Protein AF-A0A6V7IZU0-F1 (afdb_monomer_lite)

Organism: NCBI:txid1563983

Structure (mmCIF, N/CA/C/O backbone):
data_AF-A0A6V7IZU0-F1
#
_entry.id   AF-A0A6V7IZU0-F1
#
loop_
_atom_site.group_PDB
_atom_site.id
_atom_site.type_symbol
_atom_site.label_atom_id
_atom_site.label_alt_id
_atom_site.label_comp_id
_atom_site.label_asym_id
_atom_site.label_entity_id
_atom_site.label_seq_id
_atom_site.pdbx_PDB_ins_code
_atom_site.Cartn_x
_atom_site.Cartn_y
_atom_site.Cartn_z
_atom_site.occupancy
_atom_site.B_iso_or_equiv
_atom_site.auth_seq_id
_atom_site.auth_comp_id
_atom_site.auth_asym_id
_atom_site.auth_atom_id
_atom_site.pdbx_PDB_model_num
ATOM 1 N N . HIS A 1 1 ? 15.631 9.584 8.392 1.00 36.66 1 HIS A N 1
ATOM 2 C CA . HIS A 1 1 ? 17.065 9.660 8.070 1.00 36.66 1 HIS A CA 1
ATOM 3 C C . HIS A 1 1 ? 17.147 10.087 6.615 1.00 36.66 1 HIS A C 1
ATOM 5 O O . HIS A 1 1 ? 16.673 9.347 5.763 1.00 36.66 1 HIS A O 1
ATOM 11 N N . ALA A 1 2 ? 17.534 11.337 6.368 1.00 41.91 2 ALA A N 1
ATOM 12 C CA . ALA A 1 2 ? 17.713 11.870 5.024 1.00 41.91 2 ALA A CA 1
ATOM 13 C C . ALA A 1 2 ? 19.168 11.620 4.632 1.00 41.91 2 ALA A C 1
ATOM 15 O O . ALA A 1 2 ? 20.063 12.068 5.343 1.00 41.91 2 ALA A O 1
ATOM 16 N N . GLU A 1 3 ? 19.390 10.896 3.543 1.00 44.53 3 GLU A N 1
ATOM 17 C CA . GLU A 1 3 ? 20.724 10.669 2.995 1.00 44.53 3 GLU A CA 1
ATOM 18 C C . GLU A 1 3 ? 20.695 11.091 1.534 1.00 44.53 3 GLU A C 1
ATOM 20 O O . GLU A 1 3 ? 20.178 10.389 0.667 1.00 44.53 3 GLU A O 1
ATOM 25 N N . SER A 1 4 ? 21.206 12.292 1.288 1.00 59.62 4 SER A N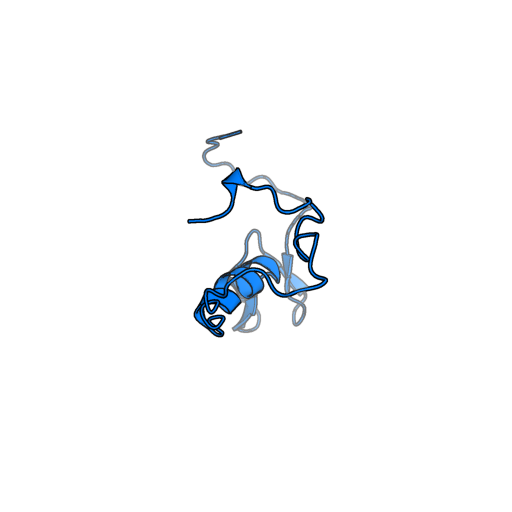 1
ATOM 26 C CA . SER A 1 4 ? 21.624 12.740 -0.031 1.00 59.62 4 SER A CA 1
ATOM 27 C C . SER A 1 4 ? 22.842 11.913 -0.440 1.00 59.62 4 SER A C 1
ATOM 29 O O . SER A 1 4 ? 23.869 11.991 0.234 1.00 59.62 4 SER A O 1
ATOM 31 N N . VAL A 1 5 ? 22.762 11.143 -1.527 1.00 47.03 5 VAL A N 1
ATOM 32 C CA . VAL A 1 5 ? 23.953 10.564 -2.163 1.00 47.03 5 VAL A CA 1
ATOM 33 C C . VAL A 1 5 ? 23.797 10.640 -3.678 1.00 47.03 5 VAL A C 1
ATOM 35 O O . VAL A 1 5 ? 22.924 10.005 -4.264 1.00 47.03 5 VAL A O 1
ATOM 38 N N . ASP A 1 6 ? 24.635 11.485 -4.258 1.00 51.19 6 ASP A N 1
ATOM 39 C CA . ASP A 1 6 ? 24.835 11.720 -5.681 1.00 51.19 6 ASP A CA 1
ATOM 40 C C . ASP A 1 6 ? 25.639 10.577 -6.337 1.00 51.19 6 ASP A C 1
ATOM 42 O O . ASP A 1 6 ? 26.523 9.986 -5.714 1.00 51.19 6 ASP A O 1
ATOM 46 N N . GLU A 1 7 ? 25.260 10.279 -7.581 1.00 58.94 7 GLU A N 1
ATOM 47 C CA . GLU A 1 7 ? 26.020 9.670 -8.686 1.00 58.94 7 GLU A CA 1
ATOM 48 C C . GLU A 1 7 ? 27.198 8.726 -8.367 1.00 58.94 7 GLU A C 1
ATOM 50 O O . GLU A 1 7 ? 28.353 9.110 -8.188 1.00 58.94 7 GLU A O 1
ATOM 55 N N . SER A 1 8 ? 26.922 7.425 -8.447 1.00 45.34 8 SER A N 1
ATOM 56 C CA . SER A 1 8 ? 27.868 6.468 -9.017 1.00 45.34 8 SER A CA 1
ATOM 57 C C . SER A 1 8 ? 27.081 5.226 -9.400 1.00 45.34 8 SER A C 1
ATOM 59 O O . SER A 1 8 ? 26.449 4.610 -8.537 1.00 45.34 8 SER A O 1
ATOM 61 N N . ALA A 1 9 ? 27.103 4.858 -10.681 1.00 56.06 9 ALA A N 1
ATOM 62 C CA . ALA A 1 9 ? 26.570 3.608 -11.210 1.00 56.06 9 ALA A CA 1
ATOM 63 C C . ALA A 1 9 ? 27.225 2.390 -10.524 1.00 56.06 9 ALA A C 1
ATOM 65 O O . ALA A 1 9 ? 28.112 1.726 -11.059 1.00 56.06 9 ALA A O 1
ATOM 66 N N . LYS A 1 10 ? 26.795 2.089 -9.297 1.00 55.94 10 LYS A N 1
ATOM 67 C CA . LYS A 1 10 ? 27.169 0.880 -8.577 1.00 55.94 10 LYS A CA 1
ATOM 68 C C . LYS A 1 10 ? 26.530 -0.285 -9.315 1.00 55.94 10 LYS A C 1
ATOM 70 O O . LYS A 1 10 ? 25.312 -0.336 -9.464 1.00 55.94 10 LYS A O 1
ATOM 75 N N . LEU A 1 11 ? 27.350 -1.240 -9.746 1.00 54.28 11 LEU A N 1
ATOM 76 C CA . LEU A 1 11 ? 26.887 -2.552 -10.187 1.00 54.28 11 LEU A CA 1
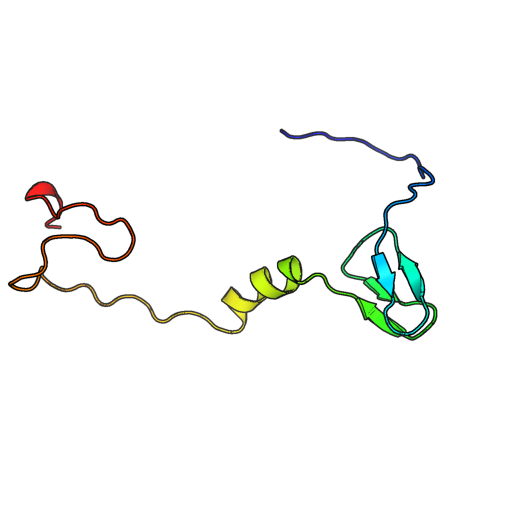ATOM 77 C C . LEU A 1 11 ? 26.248 -3.255 -8.981 1.00 54.28 11 LEU A C 1
ATOM 79 O O . LEU A 1 11 ? 26.908 -3.969 -8.231 1.00 54.28 11 LEU A O 1
ATOM 83 N N . THR A 1 12 ? 24.969 -2.993 -8.732 1.00 59.09 12 THR A N 1
ATOM 84 C CA . THR A 1 12 ? 24.221 -3.630 -7.653 1.00 59.09 12 THR A CA 1
ATOM 85 C C . THR A 1 12 ? 23.678 -4.964 -8.160 1.00 59.09 12 THR A C 1
ATOM 87 O O . THR A 1 12 ? 23.102 -5.069 -9.245 1.00 59.09 12 THR A O 1
ATOM 90 N N . SER A 1 13 ? 23.849 -6.036 -7.385 1.00 63.72 13 SER A N 1
ATOM 91 C CA . SER A 1 13 ? 23.196 -7.324 -7.669 1.00 63.72 13 SER A CA 1
ATOM 92 C C . SER A 1 13 ? 21.677 -7.246 -7.467 1.00 63.72 13 SER A C 1
ATOM 94 O O . SER A 1 13 ? 20.940 -7.999 -8.103 1.00 63.72 13 SER A O 1
ATOM 96 N N . ALA A 1 14 ? 21.204 -6.268 -6.692 1.00 73.62 14 ALA A N 1
ATOM 97 C CA . ALA A 1 14 ? 19.796 -5.943 -6.505 1.00 73.62 14 ALA A CA 1
ATOM 98 C C . ALA A 1 14 ? 19.208 -5.177 -7.706 1.00 73.62 14 ALA A C 1
ATOM 100 O O . ALA A 1 14 ? 19.904 -4.432 -8.389 1.00 73.62 14 ALA A O 1
ATOM 101 N N . GLY A 1 15 ? 17.930 -5.395 -7.996 1.00 85.31 15 GLY A N 1
ATOM 102 C CA . GLY A 1 15 ? 17.180 -4.723 -9.057 1.00 85.31 15 GLY A CA 1
ATOM 103 C C . GLY A 1 15 ? 15.882 -5.468 -9.346 1.00 85.31 15 GLY A C 1
ATOM 104 O O . GLY A 1 15 ? 15.662 -6.564 -8.832 1.00 85.31 15 GLY A O 1
ATOM 105 N N . TYR A 1 16 ? 15.024 -4.878 -10.165 1.00 88.62 16 TYR A N 1
ATOM 106 C CA . TYR A 1 16 ? 13.725 -5.445 -10.509 1.00 88.62 16 TYR A CA 1
ATOM 107 C C . TYR A 1 16 ? 13.827 -6.193 -11.836 1.00 88.62 16 TYR A C 1
ATOM 109 O O . TYR A 1 16 ? 14.335 -5.651 -12.817 1.00 88.62 16 TYR A O 1
ATOM 117 N N . LEU A 1 17 ? 13.371 -7.444 -11.870 1.00 92.31 17 LEU A N 1
ATOM 118 C CA . LEU A 1 17 ? 13.319 -8.232 -13.100 1.00 92.31 17 LEU A CA 1
ATOM 119 C C . LEU A 1 17 ? 11.965 -8.042 -13.777 1.00 92.31 17 LEU A C 1
ATOM 121 O O . LEU A 1 17 ? 10.920 -8.164 -13.138 1.00 92.31 17 LEU A O 1
ATOM 125 N N . CYS A 1 18 ? 11.988 -7.778 -15.081 1.00 93.12 18 CYS A N 1
ATOM 126 C CA . CYS A 1 18 ? 10.780 -7.797 -15.890 1.00 93.12 18 CYS A CA 1
ATOM 127 C C . CYS A 1 18 ? 10.230 -9.234 -15.946 1.00 93.12 18 CYS A C 1
ATOM 129 O O . CYS A 1 18 ? 10.952 -10.127 -16.392 1.00 93.12 18 CYS A O 1
ATOM 131 N N . PRO A 1 19 ? 8.967 -9.483 -15.561 1.00 92.19 19 PRO A N 1
ATOM 132 C CA . PRO A 1 19 ? 8.405 -10.834 -15.532 1.00 92.19 19 PRO A CA 1
ATOM 133 C C . PRO A 1 19 ? 8.205 -11.441 -16.929 1.00 92.19 19 PRO A C 1
ATOM 135 O O . PRO A 1 19 ? 8.008 -12.645 -17.045 1.00 92.19 19 PRO A O 1
ATOM 138 N N . GLN A 1 20 ? 8.243 -10.626 -17.989 1.00 95.12 20 GLN A N 1
ATOM 139 C CA . GLN A 1 20 ? 8.006 -11.081 -19.360 1.00 95.12 20 GLN A CA 1
ATOM 140 C C . GLN A 1 20 ? 9.298 -11.445 -20.104 1.00 95.12 20 GLN A C 1
ATOM 142 O O . GLN A 1 20 ? 9.333 -12.437 -20.822 1.00 95.12 20 GLN A O 1
ATOM 147 N N . CYS A 1 21 ? 10.357 -10.645 -19.960 1.00 95.31 21 CYS A N 1
ATOM 148 C CA . CYS A 1 21 ? 11.605 -10.824 -20.715 1.00 95.31 21 CYS A CA 1
ATOM 149 C C . CYS A 1 21 ? 12.852 -10.973 -19.835 1.00 95.31 21 CYS A C 1
ATOM 151 O O . CYS A 1 21 ? 13.958 -11.075 -20.358 1.00 95.31 21 CYS A O 1
ATOM 153 N N . MET A 1 22 ? 12.694 -10.964 -18.507 1.00 92.75 22 MET A N 1
ATOM 154 C CA . MET A 1 22 ? 13.771 -11.114 -17.519 1.00 92.75 22 MET A CA 1
ATOM 155 C C . MET A 1 22 ? 14.858 -10.030 -17.569 1.00 92.75 22 MET A C 1
ATOM 157 O O . MET A 1 22 ? 15.892 -10.155 -16.914 1.00 92.75 22 MET A O 1
ATOM 161 N N . SER A 1 23 ? 14.632 -8.926 -18.289 1.00 92.06 23 SER A N 1
ATOM 162 C CA . SER A 1 23 ? 15.533 -7.774 -18.260 1.00 92.06 23 SER A CA 1
ATOM 163 C C . SER A 1 23 ? 15.557 -7.144 -16.866 1.00 92.06 23 SER A C 1
ATOM 165 O O . SER A 1 23 ? 14.502 -6.965 -16.253 1.00 92.06 23 SER A O 1
ATOM 167 N N . LYS A 1 24 ? 16.740 -6.752 -16.389 1.00 91.19 24 LYS A N 1
ATOM 168 C CA . LYS A 1 24 ? 16.925 -6.135 -15.072 1.00 91.19 24 LYS A CA 1
ATOM 169 C C . LYS A 1 24 ? 16.848 -4.613 -15.142 1.00 91.19 24 LYS A C 1
ATOM 171 O O . LYS A 1 24 ? 17.434 -4.010 -16.039 1.00 91.19 24 LYS A O 1
ATOM 176 N N . HIS A 1 25 ? 16.137 -3.993 -14.205 1.00 90.75 25 HIS A N 1
ATOM 177 C CA . HIS A 1 25 ? 15.949 -2.544 -14.109 1.00 90.75 25 HIS A CA 1
ATOM 178 C C . HIS A 1 25 ? 16.344 -2.044 -12.716 1.00 90.75 25 HIS A C 1
ATOM 180 O O . HIS A 1 25 ? 16.128 -2.730 -11.713 1.00 90.75 25 HIS A O 1
ATOM 186 N N . CYS A 1 26 ? 16.952 -0.858 -12.660 1.00 88.31 26 CYS A N 1
ATOM 187 C CA . CYS A 1 26 ? 17.485 -0.289 -11.421 1.00 88.31 26 CYS A CA 1
ATOM 188 C C . CYS A 1 26 ? 16.390 0.305 -10.526 1.00 88.31 26 CYS A C 1
ATOM 190 O O . CYS A 1 26 ? 16.513 0.273 -9.305 1.00 88.31 26 CYS A O 1
ATOM 192 N N . GLU A 1 27 ? 15.305 0.801 -11.122 1.00 85.75 27 GLU A N 1
ATOM 193 C CA . GLU A 1 27 ? 14.230 1.499 -10.421 1.00 85.75 27 GLU A CA 1
ATOM 194 C C . GLU A 1 27 ? 12.854 1.208 -11.033 1.00 85.75 27 GLU A C 1
ATOM 196 O O . GLU A 1 27 ? 12.739 0.722 -12.159 1.00 85.75 27 GLU A O 1
ATOM 201 N N . LEU A 1 28 ? 11.809 1.496 -10.257 1.00 89.81 28 LEU A N 1
ATOM 202 C CA . LEU A 1 28 ? 10.406 1.478 -10.663 1.00 89.81 28 LEU A CA 1
ATOM 203 C C . LEU A 1 28 ? 9.777 2.807 -10.222 1.00 89.81 28 LEU A C 1
ATOM 205 O O . LEU A 1 28 ? 10.123 3.276 -9.136 1.00 89.81 28 LEU A O 1
ATOM 209 N N . PRO A 1 29 ? 8.797 3.367 -10.951 1.00 91.19 29 PRO A N 1
ATOM 210 C CA . PRO A 1 29 ? 8.143 2.828 -12.146 1.00 91.19 29 PRO A CA 1
ATOM 211 C C . PRO A 1 29 ? 8.932 3.080 -13.441 1.00 91.19 29 PRO A C 1
ATOM 213 O O . PRO A 1 29 ? 9.500 4.150 -13.624 1.00 91.19 29 PRO A O 1
ATOM 216 N N . VAL A 1 30 ? 8.932 2.115 -14.365 1.00 92.88 30 VAL A N 1
ATOM 217 C CA . VAL A 1 30 ? 9.609 2.256 -15.666 1.00 92.88 30 VAL A CA 1
ATOM 218 C C . VAL A 1 30 ? 8.932 1.408 -16.739 1.00 92.88 30 VAL A C 1
ATOM 220 O O . VAL A 1 30 ? 8.367 0.357 -16.452 1.00 92.88 30 VAL A O 1
ATOM 223 N N . GLU A 1 31 ? 9.017 1.833 -17.993 1.00 95.69 31 GLU A N 1
ATOM 224 C CA . GLU A 1 31 ? 8.660 1.002 -19.141 1.00 95.69 31 GLU A CA 1
ATOM 225 C C . GLU A 1 31 ? 9.849 0.131 -19.567 1.00 95.69 31 GLU A C 1
ATOM 227 O O . GLU A 1 31 ? 10.939 0.635 -19.859 1.00 95.69 31 GLU A O 1
ATOM 232 N N . CYS A 1 32 ? 9.640 -1.184 -19.632 1.00 95.31 32 CYS A N 1
ATOM 233 C CA . CYS A 1 32 ? 10.665 -2.128 -20.044 1.00 95.31 32 CYS A CA 1
ATOM 234 C C . CYS A 1 32 ? 11.042 -1.936 -21.515 1.00 95.31 32 CYS A C 1
ATOM 236 O O . CYS A 1 32 ? 10.254 -2.225 -22.409 1.00 95.31 32 CYS A O 1
ATOM 238 N N . LYS A 1 33 ? 12.284 -1.534 -21.794 1.00 93.25 33 LYS A N 1
ATOM 239 C CA . LYS A 1 33 ? 12.743 -1.275 -23.172 1.00 93.25 33 LYS A CA 1
ATOM 240 C C . LYS A 1 33 ? 12.917 -2.522 -24.041 1.00 93.25 33 LYS A C 1
ATOM 242 O O . LYS A 1 33 ? 12.992 -2.391 -25.256 1.00 93.25 33 LYS A O 1
ATOM 247 N N . ALA A 1 34 ? 12.950 -3.714 -23.446 1.00 94.81 34 ALA A N 1
ATOM 248 C CA . ALA A 1 34 ? 13.059 -4.968 -24.189 1.00 94.81 34 ALA A CA 1
ATOM 249 C C . ALA A 1 34 ? 11.701 -5.490 -24.689 1.00 94.81 34 ALA A C 1
ATOM 251 O O . ALA A 1 34 ? 11.639 -6.075 -25.766 1.00 94.81 34 ALA A O 1
ATOM 252 N N . CYS A 1 35 ? 10.618 -5.295 -23.927 1.00 96.38 35 CYS A N 1
ATOM 253 C CA . CYS A 1 35 ? 9.302 -5.855 -24.266 1.00 96.38 35 CYS A CA 1
ATOM 254 C C . CYS A 1 35 ? 8.128 -4.864 -24.191 1.00 96.38 35 CYS A C 1
ATOM 256 O O . CYS A 1 35 ? 6.993 -5.262 -24.426 1.00 96.38 35 CYS A O 1
ATOM 258 N N . GLY A 1 36 ? 8.375 -3.602 -23.835 1.00 94.62 36 GLY A N 1
ATOM 259 C CA . GLY A 1 36 ? 7.368 -2.540 -23.725 1.00 94.62 36 GLY A CA 1
ATOM 260 C C . GLY A 1 36 ? 6.468 -2.611 -22.487 1.00 94.62 36 GLY A C 1
ATOM 261 O O . GLY A 1 36 ? 5.557 -1.803 -22.357 1.00 94.62 36 GLY A O 1
ATOM 262 N N . LEU A 1 37 ? 6.684 -3.564 -21.573 1.00 94.88 37 LEU A N 1
ATOM 263 C CA . LEU A 1 37 ? 5.832 -3.728 -20.392 1.00 94.88 37 LEU A CA 1
ATOM 264 C C . LEU A 1 37 ? 6.128 -2.650 -19.340 1.00 94.88 37 LEU A C 1
ATOM 266 O O . LEU A 1 37 ? 7.264 -2.529 -18.878 1.00 94.88 37 LEU A O 1
ATOM 270 N N . THR A 1 38 ? 5.105 -1.919 -18.898 1.00 94.06 38 THR A N 1
ATOM 271 C CA . THR A 1 38 ? 5.218 -0.994 -17.763 1.00 94.06 38 THR A CA 1
ATOM 272 C C . THR A 1 38 ? 5.368 -1.767 -16.460 1.00 94.06 38 THR A C 1
ATOM 274 O O . THR A 1 38 ? 4.463 -2.481 -16.030 1.00 94.06 38 THR A O 1
ATOM 277 N N . LEU A 1 39 ? 6.512 -1.601 -15.807 1.00 93.12 39 LEU A N 1
ATOM 278 C CA . LEU A 1 39 ? 6.795 -2.166 -14.501 1.00 93.12 39 LEU A CA 1
ATOM 279 C C . LEU A 1 39 ? 6.468 -1.136 -13.418 1.00 93.12 39 LEU A C 1
ATOM 281 O O . LEU A 1 39 ? 7.001 -0.026 -13.394 1.00 93.12 39 LEU A O 1
ATOM 285 N N . VAL A 1 40 ? 5.609 -1.530 -12.485 1.00 90.88 40 VAL A N 1
ATOM 286 C CA . VAL A 1 40 ? 5.182 -0.729 -11.332 1.00 90.88 40 VAL A CA 1
ATOM 287 C C . VAL A 1 40 ? 5.246 -1.600 -10.085 1.00 90.88 40 VAL A C 1
ATOM 289 O O . VAL A 1 40 ? 4.947 -2.792 -10.135 1.00 90.88 40 VAL A O 1
ATOM 292 N N . SER A 1 41 ? 5.651 -1.018 -8.957 1.00 87.25 41 SER A N 1
ATOM 293 C CA . SER A 1 41 ? 5.687 -1.741 -7.686 1.00 87.25 41 SER A CA 1
ATOM 294 C C . SER A 1 41 ? 4.299 -1.752 -7.040 1.00 87.25 41 SER A C 1
ATO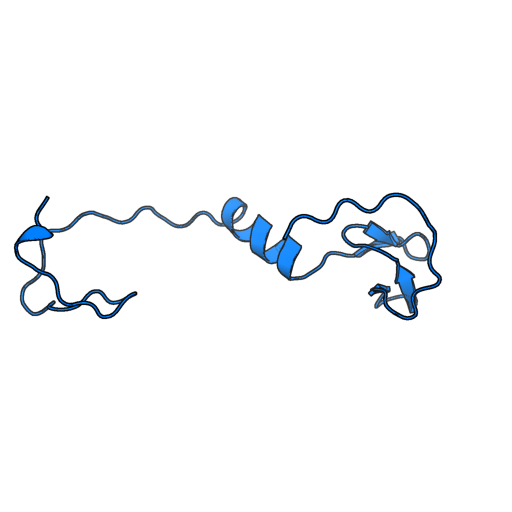M 296 O O . SER A 1 41 ? 3.526 -0.800 -7.188 1.00 87.25 41 SER A O 1
ATOM 298 N N . ALA A 1 42 ? 3.994 -2.802 -6.272 1.00 85.25 42 ALA A N 1
ATOM 299 C CA . ALA A 1 42 ? 2.757 -2.858 -5.496 1.00 85.25 42 ALA A CA 1
ATOM 300 C C . ALA A 1 42 ? 2.595 -1.652 -4.540 1.00 85.25 42 ALA A C 1
ATOM 302 O O . ALA A 1 42 ? 1.499 -1.101 -4.496 1.00 85.25 42 ALA A O 1
ATOM 303 N N . PRO A 1 43 ? 3.644 -1.152 -3.848 1.00 84.62 43 PRO A N 1
ATOM 304 C CA . PRO A 1 43 ? 3.543 0.080 -3.060 1.00 84.62 43 PRO A CA 1
ATOM 305 C C . PRO A 1 43 ? 3.169 1.330 -3.867 1.00 84.62 43 PRO A C 1
ATOM 307 O O . PRO A 1 43 ? 2.399 2.159 -3.382 1.00 84.62 43 PRO A O 1
ATOM 310 N N . HIS A 1 44 ? 3.696 1.485 -5.088 1.00 78.81 44 HIS A N 1
ATOM 311 C CA . HIS A 1 44 ? 3.341 2.617 -5.951 1.00 78.81 44 HIS A CA 1
ATOM 312 C C . HIS A 1 44 ? 1.868 2.562 -6.356 1.00 78.81 44 HIS A C 1
ATOM 314 O O . HIS A 1 44 ? 1.181 3.581 -6.305 1.00 78.81 44 HIS A O 1
ATOM 320 N N . LEU A 1 45 ? 1.376 1.366 -6.678 1.00 83.50 45 LEU A N 1
ATOM 321 C CA . LEU A 1 45 ? -0.028 1.145 -7.001 1.00 83.50 45 LEU A CA 1
ATOM 322 C C . LEU A 1 45 ? -0.941 1.352 -5.781 1.00 83.50 45 LEU A C 1
ATOM 324 O O . LEU A 1 45 ? -1.941 2.054 -5.862 1.00 83.50 45 LEU A O 1
ATOM 328 N N . ALA A 1 46 ? -0.567 0.812 -4.621 1.00 86.56 46 ALA A N 1
ATOM 329 C CA . ALA A 1 46 ? -1.332 0.975 -3.387 1.00 86.56 46 ALA A CA 1
ATOM 330 C C . ALA A 1 46 ? -1.472 2.453 -2.986 1.00 86.56 46 ALA A C 1
ATOM 332 O O . ALA A 1 46 ? -2.527 2.873 -2.520 1.00 86.56 46 ALA A O 1
ATOM 333 N N . ARG A 1 47 ? -0.435 3.273 -3.207 1.00 84.94 47 ARG A N 1
ATOM 334 C CA . ARG A 1 47 ? -0.514 4.715 -2.941 1.00 84.94 47 ARG A CA 1
ATOM 335 C C . ARG A 1 47 ? -1.476 5.427 -3.892 1.00 84.94 47 ARG A C 1
ATOM 337 O O . ARG A 1 47 ? -2.187 6.327 -3.453 1.00 84.94 47 ARG A O 1
ATOM 344 N N . SER A 1 48 ? -1.504 5.052 -5.173 1.00 85.12 48 SER A N 1
ATOM 345 C CA 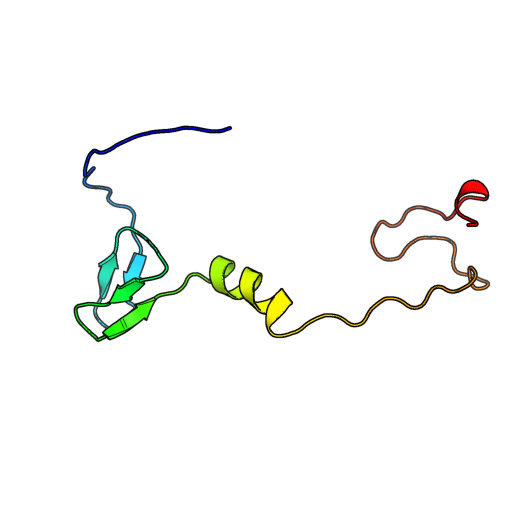. SER A 1 48 ? -2.436 5.658 -6.129 1.00 85.12 48 SER A CA 1
ATOM 346 C C . SER A 1 48 ? -3.879 5.193 -5.922 1.00 85.12 48 SER A C 1
ATOM 348 O O . SER A 1 48 ? -4.797 5.949 -6.235 1.00 85.12 48 SER A O 1
ATOM 350 N N . TYR A 1 49 ? -4.102 4.014 -5.327 1.00 84.88 49 TYR A N 1
ATOM 351 C CA . TYR A 1 49 ? -5.445 3.493 -5.044 1.00 84.88 49 TYR A CA 1
ATOM 352 C C . TYR A 1 49 ? -6.294 4.432 -4.184 1.00 84.88 49 TYR A C 1
ATOM 354 O O . TYR A 1 49 ? -7.487 4.530 -4.443 1.00 84.88 49 TYR A O 1
ATOM 362 N N . HIS A 1 50 ? -5.711 5.186 -3.245 1.00 82.50 50 HIS A N 1
ATOM 363 C CA . HIS A 1 50 ? -6.469 6.183 -2.473 1.00 82.50 50 HIS A CA 1
ATOM 364 C C . HIS A 1 50 ? -7.107 7.277 -3.348 1.00 82.50 50 HIS A C 1
ATOM 366 O O . HIS A 1 50 ? -8.154 7.807 -2.993 1.00 82.50 50 HIS A O 1
ATOM 372 N N . TYR A 1 51 ? -6.487 7.622 -4.481 1.00 82.62 51 TYR A N 1
ATOM 373 C CA . TYR A 1 51 ? -7.035 8.598 -5.430 1.00 82.62 51 TYR A CA 1
ATOM 374 C C . TYR A 1 51 ? -8.001 7.960 -6.429 1.00 82.62 51 TYR A C 1
ATOM 376 O O . TYR A 1 51 ? -8.939 8.613 -6.873 1.00 82.62 51 TYR A O 1
ATOM 384 N N . LEU A 1 52 ? -7.763 6.698 -6.797 1.00 86.81 52 LEU A N 1
ATOM 385 C CA . LEU A 1 52 ? -8.630 5.962 -7.720 1.00 86.81 52 LEU A CA 1
ATOM 386 C C . LEU A 1 52 ? -9.935 5.511 -7.052 1.00 86.81 52 LEU A C 1
ATOM 388 O O . LEU A 1 52 ? -10.955 5.387 -7.724 1.00 86.81 52 LEU A O 1
ATOM 392 N N . PHE A 1 53 ? -9.900 5.288 -5.739 1.00 86.00 53 PHE A N 1
ATOM 393 C CA . PHE A 1 53 ? -11.015 4.793 -4.940 1.00 86.00 53 PHE A CA 1
ATOM 394 C C . PHE A 1 53 ? -11.095 5.588 -3.628 1.00 86.00 53 PHE A C 1
ATOM 396 O O . PHE A 1 53 ? -10.642 5.104 -2.585 1.00 86.00 53 PHE A O 1
ATOM 403 N N . PRO A 1 54 ? -11.610 6.832 -3.666 1.00 88.50 54 PRO A N 1
ATOM 404 C CA . PRO A 1 54 ? -11.754 7.637 -2.462 1.00 88.50 54 PRO A CA 1
ATOM 405 C C . PRO A 1 54 ? -12.740 6.975 -1.492 1.00 88.50 54 PRO A C 1
ATOM 407 O O . PRO A 1 54 ? -13.791 6.479 -1.897 1.00 88.50 54 PRO A O 1
ATOM 410 N N . VAL A 1 55 ? -12.390 6.971 -0.206 1.00 89.25 55 VAL A N 1
ATOM 411 C CA . VAL A 1 55 ? -13.262 6.471 0.865 1.00 89.25 55 VAL A CA 1
ATOM 412 C C . VAL A 1 55 ? -14.317 7.530 1.176 1.00 89.25 55 VAL A C 1
ATOM 414 O O . VAL A 1 55 ? -14.006 8.724 1.185 1.00 89.25 55 VAL A O 1
ATOM 417 N N . GLU A 1 56 ? -15.553 7.105 1.440 1.00 92.50 56 GLU A N 1
ATOM 418 C CA . GLU A 1 56 ? -16.591 8.023 1.904 1.00 92.50 56 GLU A CA 1
ATOM 419 C C . GLU A 1 56 ? -16.208 8.672 3.243 1.00 92.50 56 GLU A C 1
ATOM 421 O O . GLU A 1 56 ? -15.576 8.035 4.094 1.00 92.50 56 GLU A O 1
ATOM 426 N N . PRO A 1 57 ? -16.571 9.950 3.439 1.00 92.56 57 PRO A N 1
ATOM 427 C CA . PRO A 1 57 ? -16.353 10.618 4.710 1.00 92.56 57 PRO A CA 1
ATOM 428 C C . PRO A 1 57 ? -17.144 9.920 5.821 1.00 92.56 57 PRO A C 1
ATOM 430 O O . PRO A 1 57 ? -18.231 9.388 5.597 1.00 92.56 57 PRO A O 1
ATOM 433 N N . PHE A 1 58 ? -16.603 9.951 7.037 1.00 93.00 58 PHE A N 1
ATOM 434 C CA . PHE A 1 58 ? -17.326 9.460 8.205 1.00 93.00 58 PHE A CA 1
ATOM 435 C C . PHE A 1 58 ? -18.485 10.396 8.553 1.00 93.00 58 PHE A C 1
ATOM 437 O O . PHE A 1 58 ? -18.335 11.617 8.520 1.00 93.00 58 PHE A O 1
ATOM 444 N N . GLU A 1 59 ? -19.618 9.810 8.935 1.00 93.00 59 GLU A N 1
ATOM 445 C CA . GLU A 1 59 ? -20.717 10.539 9.560 1.00 93.00 59 GLU A CA 1
ATOM 446 C C . GLU A 1 59 ? -20.433 10.700 11.057 1.00 93.00 59 GLU A C 1
ATOM 448 O O . GLU A 1 59 ? -20.182 9.724 11.771 1.00 93.00 59 GLU A O 1
ATOM 453 N N . GLU A 1 60 ? -20.455 11.942 11.535 1.00 90.50 60 GLU A N 1
ATOM 454 C CA . GLU A 1 60 ? -20.321 12.234 12.957 1.00 90.50 60 GLU A CA 1
ATOM 455 C C . GLU A 1 60 ? -21.626 11.895 13.679 1.00 90.50 60 GLU A C 1
ATOM 457 O O . GLU A 1 60 ? -22.681 12.466 13.407 1.00 90.50 60 GLU A O 1
ATOM 462 N N . ILE A 1 61 ? -21.542 10.962 14.626 1.00 88.38 61 ILE A N 1
ATOM 463 C CA . ILE A 1 61 ? -22.674 10.531 15.442 1.00 88.38 61 ILE A CA 1
ATOM 464 C C . ILE A 1 61 ? -22.391 10.766 16.921 1.00 88.38 61 ILE A C 1
ATOM 466 O O . ILE A 1 61 ? -21.251 10.730 17.386 1.00 88.38 61 ILE A O 1
ATOM 470 N N . SER A 1 62 ? -23.462 10.933 17.692 1.00 87.25 62 SER A N 1
ATOM 471 C CA . SER A 1 62 ? -23.371 10.837 19.148 1.00 87.25 62 SER A CA 1
ATOM 472 C C . SER A 1 62 ? -23.021 9.405 19.560 1.00 87.25 62 SER A C 1
ATOM 474 O O . SER A 1 62 ? -23.487 8.453 18.937 1.00 87.25 62 SER A O 1
ATOM 476 N N . LEU A 1 63 ? -22.229 9.254 20.626 1.00 86.62 63 LEU A N 1
ATOM 477 C CA . LEU A 1 63 ? -21.832 7.952 21.175 1.00 86.62 63 LEU A CA 1
ATOM 478 C C . LEU A 1 63 ? -23.060 7.057 21.448 1.00 86.62 63 LEU A C 1
ATOM 480 O O . LEU A 1 63 ? -23.842 7.395 22.340 1.00 86.62 63 LEU A O 1
ATOM 484 N N . PRO A 1 64 ? -23.231 5.933 20.716 1.00 84.19 64 PRO A N 1
ATOM 485 C CA . PRO A 1 64 ? -24.369 5.037 20.898 1.00 84.19 64 PRO A CA 1
ATOM 486 C C . PRO A 1 64 ? -24.309 4.282 22.227 1.00 84.19 64 PRO A C 1
ATOM 488 O O . PRO A 1 64 ? -23.228 3.937 22.717 1.00 84.19 64 PRO A O 1
ATOM 491 N N . ASP A 1 65 ? -25.476 3.925 22.761 1.00 82.50 65 ASP A N 1
ATOM 492 C CA . ASP A 1 65 ? -25.565 3.079 23.948 1.00 82.50 65 ASP A CA 1
ATOM 493 C C . ASP A 1 65 ? -24.894 1.717 23.708 1.00 82.50 65 ASP A C 1
ATOM 495 O O . ASP A 1 65 ? -25.154 1.019 22.729 1.00 82.50 65 ASP A O 1
ATOM 499 N N . GLY A 1 66 ? -23.995 1.335 24.618 1.00 82.25 66 GLY A N 1
ATOM 500 C CA . GLY A 1 66 ? -23.244 0.076 24.549 1.00 82.25 66 GLY A CA 1
ATOM 501 C C . GLY A 1 66 ? -21.883 0.165 23.848 1.00 82.25 66 GLY A C 1
ATOM 502 O O . GLY A 1 66 ? -21.045 -0.716 24.056 1.00 82.25 66 GLY A O 1
ATOM 503 N N . VAL A 1 67 ? -21.595 1.244 23.113 1.00 86.88 67 VAL A N 1
ATOM 504 C CA . VAL A 1 67 ? -20.284 1.460 22.485 1.00 86.88 67 VAL A CA 1
ATOM 505 C C . VAL A 1 67 ? -19.359 2.193 23.458 1.00 86.88 67 VAL A C 1
ATOM 507 O O . VAL A 1 67 ? -19.510 3.380 23.724 1.00 86.88 67 VAL A O 1
ATOM 510 N N . LYS A 1 68 ? -18.383 1.466 24.015 1.00 88.69 68 LYS A N 1
ATOM 511 C CA . LYS A 1 68 ? -17.443 2.003 25.020 1.00 88.69 68 LYS A CA 1
ATOM 512 C C . LYS A 1 68 ? -16.031 2.240 24.500 1.00 88.69 68 LYS A C 1
ATOM 514 O O . LYS A 1 68 ? -15.297 2.988 25.134 1.00 88.69 68 LYS A O 1
ATOM 519 N N . HIS A 1 69 ? -15.657 1.621 23.381 1.00 92.00 69 HIS A N 1
ATOM 520 C CA . HIS A 1 69 ? -14.299 1.669 22.841 1.00 92.00 69 HIS A CA 1
ATOM 521 C C . HIS A 1 69 ? -14.310 1.981 21.345 1.00 92.00 69 HIS A C 1
ATOM 523 O O . HIS A 1 69 ? -15.194 1.526 20.619 1.00 92.00 69 HIS A O 1
ATOM 529 N N . CYS A 1 70 ? -13.313 2.731 20.883 1.00 91.50 70 CYS A N 1
ATOM 530 C CA . CYS A 1 70 ? -13.098 2.981 19.463 1.00 91.50 70 CYS A CA 1
ATOM 531 C C . CYS A 1 70 ? -12.676 1.689 18.752 1.00 91.50 70 CYS A C 1
ATOM 533 O O . CYS A 1 70 ? -11.709 1.051 19.159 1.00 91.50 70 CYS A O 1
ATOM 535 N N . TYR A 1 71 ? -13.343 1.335 17.652 1.00 92.38 71 TYR A N 1
ATOM 536 C CA . TYR A 1 71 ? -13.053 0.109 16.902 1.00 92.38 71 TYR A CA 1
ATOM 537 C C . TYR A 1 71 ? -11.612 0.055 16.360 1.00 92.38 71 TYR A C 1
ATOM 539 O O . TYR A 1 71 ? -10.967 -0.989 16.416 1.00 92.38 71 TYR A O 1
ATOM 547 N N . GLY A 1 72 ? -11.083 1.184 15.874 1.00 93.81 72 GLY A N 1
ATOM 548 C CA . GLY A 1 72 ? -9.760 1.235 15.243 1.00 93.81 72 GLY A CA 1
ATOM 549 C C . GLY A 1 72 ? -8.590 1.184 16.229 1.00 93.81 72 GLY A C 1
ATOM 550 O O . GLY A 1 72 ? -7.592 0.523 15.963 1.00 93.81 72 GLY A O 1
ATOM 551 N N . CYS A 1 73 ? -8.697 1.872 17.371 1.00 95.06 73 CYS A N 1
ATOM 552 C CA . CYS A 1 73 ? -7.590 1.995 18.332 1.00 95.06 73 CYS A CA 1
ATOM 553 C C . CYS A 1 73 ? -7.836 1.315 19.687 1.00 95.06 73 CYS A C 1
ATOM 555 O O . CYS A 1 73 ? -6.936 1.300 20.522 1.00 95.06 73 CYS A O 1
ATOM 557 N N . GLN A 1 74 ? -9.036 0.775 19.917 1.00 93.88 74 GLN A N 1
ATOM 558 C CA . GLN A 1 74 ? -9.461 0.070 21.135 1.00 93.88 74 GLN A CA 1
ATOM 559 C C . GLN A 1 74 ? -9.413 0.893 22.433 1.00 93.88 74 GLN A C 1
ATOM 561 O O . GLN A 1 74 ? -9.535 0.348 23.529 1.00 93.88 74 GLN A O 1
ATOM 566 N N . LYS A 1 75 ? -9.273 2.219 22.342 1.00 92.06 75 LYS A N 1
ATOM 567 C CA . LYS A 1 75 ? -9.320 3.114 23.507 1.00 92.06 75 LYS A CA 1
ATOM 568 C C . LYS A 1 75 ? -10.756 3.357 23.951 1.00 92.06 75 LYS A C 1
ATOM 570 O O . LYS A 1 75 ? -11.642 3.484 23.105 1.00 92.06 75 LYS A O 1
A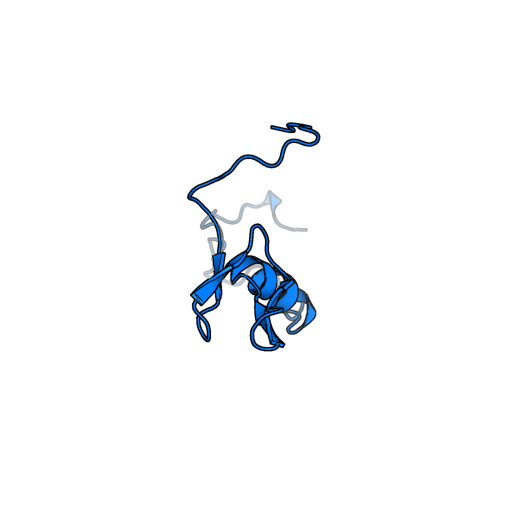TOM 575 N N . ALA A 1 76 ? -10.967 3.448 25.263 1.00 91.00 76 ALA A N 1
ATOM 576 C CA . ALA A 1 76 ? -12.265 3.789 25.830 1.00 91.00 76 ALA A CA 1
ATOM 577 C C . ALA A 1 76 ? -12.617 5.255 25.544 1.00 91.00 76 ALA A C 1
ATOM 579 O O . ALA A 1 76 ? -11.752 6.124 25.652 1.00 91.00 76 ALA A O 1
ATOM 580 N N . PHE A 1 77 ? -13.878 5.524 25.213 1.00 87.50 77 PHE A N 1
ATOM 581 C CA . PHE A 1 77 ? -14.374 6.892 25.075 1.00 87.50 77 PHE A CA 1
ATOM 582 C C . PHE A 1 77 ? -14.443 7.557 26.453 1.00 87.50 77 PHE A C 1
ATOM 584 O O . PHE A 1 77 ? -15.023 7.002 27.389 1.00 87.50 77 PHE A O 1
ATOM 591 N N . SER A 1 78 ? -13.842 8.738 26.594 1.00 82.00 78 SER A N 1
ATOM 592 C CA . SER A 1 78 ? -13.835 9.510 27.835 1.00 82.00 78 SER A CA 1
ATOM 593 C C . SER A 1 78 ? -14.775 10.714 27.738 1.00 82.00 78 SER A C 1
ATOM 595 O O . SER A 1 78 ? -15.146 11.159 26.654 1.00 82.00 78 SER A O 1
ATOM 597 N N . ALA A 1 79 ? -15.166 11.286 28.880 1.00 64.06 79 ALA A N 1
ATOM 598 C CA . ALA A 1 79 ? -16.040 12.464 28.910 1.00 64.06 79 ALA A CA 1
ATOM 599 C C . ALA A 1 79 ? -15.441 13.702 28.203 1.00 64.06 79 ALA A C 1
ATOM 601 O O . ALA A 1 79 ? -16.183 14.628 27.886 1.00 64.06 79 ALA A O 1
ATOM 602 N N . ALA A 1 80 ? -14.127 13.710 27.942 1.00 62.56 80 ALA A N 1
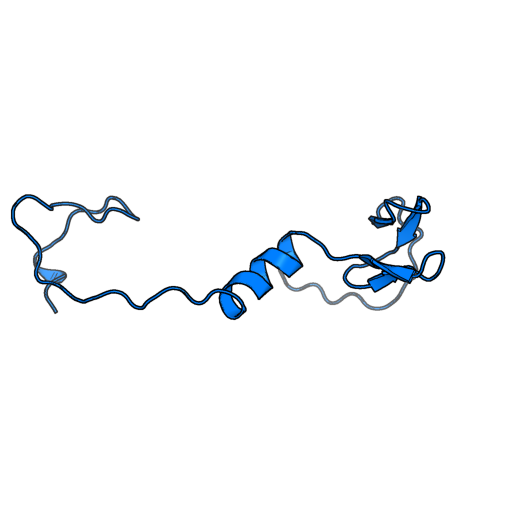ATOM 603 C CA . ALA A 1 80 ? -13.427 14.767 27.216 1.00 62.56 80 ALA A CA 1
ATOM 604 C C . ALA A 1 80 ? -13.543 14.647 25.681 1.00 62.56 80 ALA A C 1
ATOM 606 O O . ALA A 1 80 ? -13.211 15.599 24.980 1.00 62.56 80 ALA A O 1
ATOM 607 N N . ASP A 1 81 ? -14.030 13.512 25.166 1.00 60.97 81 ASP A N 1
ATOM 608 C CA . ASP A 1 81 ? -14.152 13.235 23.727 1.00 60.97 81 ASP A CA 1
ATOM 609 C C . ASP A 1 81 ? -15.500 13.695 23.132 1.00 60.97 81 ASP A C 1
ATOM 611 O O . ASP A 1 81 ? -15.783 13.447 21.964 1.00 60.97 81 ASP A O 1
ATOM 615 N N . LYS A 1 82 ? -16.346 14.377 23.922 1.00 56.41 82 LYS A N 1
ATOM 616 C CA . LYS A 1 82 ? -17.570 15.035 23.439 1.00 56.41 82 LYS A CA 1
ATOM 617 C C . LYS A 1 82 ? -17.225 16.425 22.897 1.00 56.41 82 LYS A C 1
ATOM 619 O O . LYS A 1 82 ? -17.149 17.381 23.670 1.00 56.41 82 LYS A O 1
ATOM 624 N N . LYS A 1 83 ? -17.023 16.538 21.589 1.00 50.56 83 LYS A N 1
ATOM 625 C CA . LYS A 1 83 ? -17.116 17.806 20.861 1.00 50.56 83 LYS A CA 1
ATOM 626 C C . LYS A 1 83 ? -18.197 17.703 19.808 1.00 50.56 83 LYS A C 1
ATOM 628 O O . LYS A 1 83 ? -18.300 16.606 19.226 1.00 50.56 83 LYS A O 1
#

InterPro domains:
  IPR012170 TFIIH subunit Ssl1/p44 [TIGR00622] (15-80)

Sequence (83 aa):
HAESVDESAKLTSAGYLCPQCMSKHCELPVECKACGLTLVSAPHLARSYHYLFPVEPFEEISLPDGVKHCYGCQKAFSAADKK

Secondary structure (DSSP, 8-state):
------------S--EEPTTT--EESSSSEE-TTT-PEE--HHHHHHHHHHHSPPPPPPP----TT--B-TTT-PBP-GGG--

pLDDT: mean 81.67, std 15.64, range [36.66, 96.38]

Radius of gyration: 23.3 Å; chains: 1; bounding box: 53×29×53 Å

Foldseek 3Di:
DDDDDDDDPPPDPDADADPPPRDGDRDDQDQDPVPRDGDHDPVRVVVCVCVVPPDDDDDDDDDDPPDQADPPPRDGDDPVNDD